Protein AF-A0A4P0XYN2-F1 (afdb_monomer_lite)

Sequence (133 aa):
MKIVFTAEHAGDLSAFHQLGELLVEGWALGKPKLSAGQLIELAHDAEVLVTSYDEVTDAVMAACPRLQVIACTRANPVNIDTQAAQARGIRVLYTPGRQCRCRRGADAWPDAQPGAPYSAIPCGAEAGGIHAG

Organism: Klebsiella pneumoniae (NCBI:txid573)

InterPro domains:
  IPR006139 D-isomer specific 2-hydroxyacid dehydrogenase, catalytic domain [PF00389] (28-97)

Foldseek 3Di:
DEEEEAADDDDDPVVVVVVHHYDYDHVPVPHHADALVVLLVRQQAPQEYEYAAHAAELVSCVSNLNHAEYEYADQDPPSHPVVSCVVSNHKYWYDHPPPPDPPPDPDDDDDPDPDDPDDDPDDPDDDGDTPDD

Secondary structure (DSSP, 8-state):
-EEEE-S--SS--HHHHHHSEEEE-GGGGTPPPPPHHHHHHHHTT-SEEEESS--B-HHHHHT-TT--EEEE-SSS-TTB-HHHHHHTTPEEEE-TTTT----------S---TT-SS----TT---------

Structure (mmCIF, N/CA/C/O backbone):
data_AF-A0A4P0XYN2-F1
#
_entry.id   AF-A0A4P0XYN2-F1
#
loop_
_atom_site.group_PDB
_atom_site.id
_atom_site.type_symbol
_atom_site.label_atom_id
_atom_site.label_alt_id
_atom_site.label_comp_id
_atom_site.label_asym_id
_atom_site.label_entity_id
_atom_site.label_seq_id
_atom_site.pdbx_PDB_ins_code
_atom_site.Cartn_x
_atom_site.Cartn_y
_atom_site.Cartn_z
_atom_site.occupancy
_atom_site.B_iso_or_equiv
_atom_site.auth_seq_id
_atom_site.auth_comp_id
_atom_site.auth_asym_id
_atom_site.auth_atom_id
_atom_site.pdbx_PDB_model_num
ATOM 1 N N . MET A 1 1 ? -12.039 -9.004 0.462 1.00 91.81 1 MET A N 1
ATOM 2 C CA . MET A 1 1 ? -10.747 -8.346 0.713 1.00 91.81 1 MET A CA 1
ATOM 3 C C . MET A 1 1 ? -10.661 -7.106 -0.156 1.00 91.81 1 MET A C 1
ATOM 5 O O . MET A 1 1 ? -10.933 -7.230 -1.345 1.00 91.81 1 MET A O 1
ATOM 9 N N . LYS A 1 2 ? -10.330 -5.943 0.414 1.00 97.00 2 LYS A N 1
ATOM 10 C CA . LYS A 1 2 ? -10.054 -4.721 -0.361 1.00 97.00 2 LYS A CA 1
ATOM 11 C C . LYS A 1 2 ? -8.550 -4.544 -0.559 1.00 97.00 2 LYS A C 1
ATOM 13 O O . LYS A 1 2 ? -7.788 -4.615 0.408 1.00 97.00 2 LYS A O 1
ATOM 18 N N . ILE A 1 3 ? -8.145 -4.322 -1.804 1.00 97.75 3 ILE A N 1
ATOM 19 C CA . ILE A 1 3 ? -6.757 -4.203 -2.244 1.00 97.75 3 ILE A CA 1
ATOM 20 C C . ILE A 1 3 ? -6.579 -2.832 -2.887 1.00 97.75 3 ILE A C 1
ATOM 22 O O . ILE A 1 3 ? -7.269 -2.505 -3.851 1.00 97.75 3 ILE A O 1
ATOM 26 N N . VAL A 1 4 ? -5.633 -2.048 -2.383 1.00 97.56 4 VAL A N 1
ATOM 27 C CA . VAL A 1 4 ? -5.217 -0.787 -3.004 1.00 97.56 4 VAL A CA 1
ATOM 28 C C . VAL A 1 4 ? -3.898 -1.014 -3.723 1.00 97.56 4 VAL A C 1
ATOM 30 O O . VAL A 1 4 ? -2.927 -1.477 -3.127 1.00 97.56 4 VAL A O 1
ATOM 33 N N . PHE A 1 5 ? -3.869 -0.700 -5.013 1.00 96.94 5 PHE A N 1
ATOM 34 C CA . PHE A 1 5 ? -2.731 -0.926 -5.888 1.00 96.94 5 PHE A CA 1
ATOM 35 C C . PHE A 1 5 ? -2.265 0.401 -6.478 1.00 96.94 5 PHE A C 1
ATOM 37 O O . PHE A 1 5 ? -2.921 0.984 -7.340 1.00 96.94 5 PHE A O 1
ATOM 44 N N . THR A 1 6 ? -1.116 0.875 -6.005 1.00 96.31 6 THR A N 1
ATOM 45 C CA . THR A 1 6 ? -0.493 2.118 -6.470 1.00 96.31 6 THR A CA 1
ATOM 46 C C . THR A 1 6 ? 0.833 1.896 -7.179 1.00 96.31 6 THR A C 1
ATOM 48 O O . THR A 1 6 ? 1.384 2.834 -7.745 1.00 96.31 6 THR A O 1
ATOM 51 N N . ALA A 1 7 ? 1.357 0.670 -7.154 1.00 93.38 7 ALA A N 1
ATOM 52 C CA . ALA A 1 7 ? 2.624 0.309 -7.769 1.00 93.38 7 ALA A CA 1
ATOM 53 C C . ALA A 1 7 ? 2.608 0.433 -9.303 1.00 93.38 7 ALA A C 1
ATOM 55 O O . ALA A 1 7 ? 1.595 0.196 -9.953 1.00 93.38 7 ALA A O 1
ATOM 56 N N . GLU A 1 8 ? 3.762 0.733 -9.899 1.00 90.81 8 GLU A N 1
ATOM 57 C CA . GLU A 1 8 ? 3.933 0.598 -11.350 1.00 90.81 8 GLU A CA 1
ATOM 58 C C . GLU A 1 8 ? 3.803 -0.880 -11.769 1.00 90.81 8 GLU A C 1
ATOM 60 O O . GLU A 1 8 ? 4.293 -1.779 -11.077 1.00 90.81 8 GLU A O 1
ATOM 65 N N . HIS A 1 9 ? 3.166 -1.149 -12.911 1.00 90.69 9 HIS A N 1
ATOM 66 C CA . HIS A 1 9 ? 3.036 -2.502 -13.453 1.00 90.69 9 HIS A CA 1
ATOM 67 C C . HIS A 1 9 ? 3.083 -2.503 -14.986 1.00 90.69 9 HIS A C 1
ATOM 69 O O . HIS A 1 9 ? 2.730 -1.523 -15.634 1.00 90.69 9 HIS A O 1
ATOM 75 N N . ALA A 1 10 ? 3.529 -3.620 -15.566 1.00 85.19 10 ALA A N 1
ATOM 76 C CA . ALA A 1 10 ? 3.516 -3.854 -17.016 1.00 85.19 10 ALA A CA 1
ATOM 77 C C . ALA A 1 10 ? 2.600 -5.024 -17.427 1.00 85.19 10 ALA A C 1
ATOM 79 O O . ALA A 1 10 ? 2.293 -5.181 -18.605 1.00 85.19 10 ALA A O 1
ATOM 80 N N . GLY A 1 11 ? 2.197 -5.863 -16.466 1.00 86.56 11 GLY A N 1
ATOM 81 C CA . GLY A 1 11 ? 1.309 -7.005 -16.680 1.00 86.56 11 GLY A CA 1
ATOM 82 C C . GLY A 1 11 ? -0.148 -6.695 -16.346 1.00 86.56 11 GLY A C 1
ATOM 83 O O . GLY A 1 11 ? -0.473 -5.601 -15.888 1.00 86.56 11 GLY A O 1
ATOM 84 N N . ASP A 1 12 ? -1.008 -7.684 -16.555 1.00 91.00 12 ASP A N 1
ATOM 85 C CA . ASP A 1 12 ? -2.421 -7.635 -16.181 1.00 91.00 12 ASP A CA 1
ATOM 86 C C . ASP A 1 12 ? -2.623 -7.820 -14.662 1.00 91.00 12 ASP A C 1
ATOM 88 O O . ASP A 1 12 ? -1.827 -8.470 -13.982 1.00 91.00 12 ASP A O 1
ATOM 92 N N . LEU A 1 13 ? -3.704 -7.243 -14.136 1.00 92.88 13 LEU A N 1
ATOM 93 C CA . LEU A 1 13 ? -4.094 -7.271 -12.726 1.00 92.88 13 LEU A CA 1
ATOM 94 C C . LEU A 1 13 ? -5.257 -8.241 -12.443 1.00 92.88 13 LEU A C 1
ATOM 96 O O . LEU A 1 13 ? -5.782 -8.250 -11.328 1.00 92.88 13 LEU A O 1
ATOM 100 N N . SER A 1 14 ? -5.662 -9.083 -13.403 1.00 91.81 14 SER A N 1
ATOM 101 C CA . SER A 1 14 ? -6.767 -10.048 -13.238 1.00 91.81 14 SER A CA 1
ATOM 102 C C . SER A 1 14 ? -6.655 -10.926 -11.991 1.00 91.81 14 SER A C 1
ATOM 104 O O . SER A 1 14 ? -7.662 -11.166 -11.327 1.00 91.81 14 SER A O 1
ATOM 106 N N . ALA A 1 15 ? -5.445 -11.350 -11.619 1.00 90.12 15 ALA A N 1
ATOM 107 C CA . ALA A 1 15 ? -5.222 -12.121 -10.397 1.00 90.12 15 ALA A CA 1
ATOM 108 C C . ALA A 1 15 ? -5.684 -11.364 -9.136 1.00 90.12 15 ALA A C 1
ATOM 110 O O . ALA A 1 15 ? -6.280 -11.961 -8.244 1.00 90.12 15 ALA A O 1
ATOM 111 N N . PHE A 1 16 ? -5.482 -10.045 -9.069 1.00 91.62 16 PHE A N 1
ATOM 112 C CA . PHE A 1 16 ? -5.936 -9.231 -7.939 1.00 91.62 16 PHE A CA 1
ATOM 11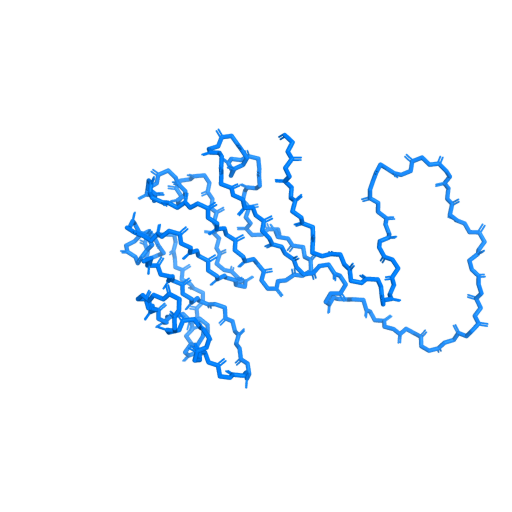3 C C . PHE A 1 16 ? -7.458 -9.058 -7.931 1.00 91.62 16 PHE A C 1
ATOM 115 O O . PHE A 1 16 ? -8.068 -9.142 -6.867 1.00 91.62 16 PHE A O 1
ATOM 122 N N . HIS A 1 17 ? -8.080 -8.905 -9.104 1.00 90.44 17 HIS A N 1
ATOM 123 C CA . HIS A 1 17 ? -9.542 -8.860 -9.227 1.00 90.44 17 HIS A CA 1
ATOM 124 C C . HIS A 1 17 ? -10.222 -10.157 -8.763 1.00 90.44 17 HIS A C 1
ATOM 126 O O . HIS A 1 17 ? -11.335 -10.117 -8.247 1.00 90.44 17 HIS A O 1
ATOM 132 N N . GLN A 1 18 ? -9.564 -11.309 -8.921 1.00 92.50 18 GLN A N 1
ATOM 133 C CA . GLN A 1 18 ? -10.082 -12.594 -8.435 1.00 92.50 18 GLN A CA 1
ATOM 134 C C . GLN A 1 18 ? -9.992 -12.730 -6.908 1.00 92.50 18 GLN A C 1
ATOM 136 O O . GLN A 1 18 ? -10.784 -13.455 -6.309 1.00 92.50 18 GLN A O 1
ATOM 141 N N . LEU A 1 19 ? -9.042 -12.038 -6.273 1.00 91.25 19 LEU A N 1
ATOM 142 C CA . LEU A 1 19 ? -8.836 -12.075 -4.823 1.00 91.25 19 LEU A CA 1
ATOM 143 C C . LEU A 1 19 ? -9.777 -11.133 -4.060 1.00 91.25 19 LEU A C 1
ATOM 145 O O . LEU A 1 19 ? -10.049 -11.358 -2.877 1.00 91.25 19 LEU A O 1
ATOM 149 N N . GLY A 1 20 ? -10.272 -10.075 -4.704 1.00 92.50 20 GLY A N 1
ATOM 150 C CA . GLY A 1 20 ? -11.205 -9.153 -4.074 1.00 92.50 20 GLY A CA 1
ATOM 151 C C . GLY A 1 20 ? -11.419 -7.844 -4.825 1.00 92.50 20 GLY A C 1
ATOM 152 O O . GLY A 1 20 ? -11.182 -7.730 -6.025 1.00 92.50 20 GLY A O 1
ATOM 153 N N . GLU A 1 21 ? -11.898 -6.847 -4.085 1.00 95.94 21 GLU A N 1
ATOM 154 C CA . GLU A 1 21 ? -12.125 -5.503 -4.602 1.00 95.94 21 GLU A CA 1
ATOM 155 C C . GLU A 1 21 ? -10.778 -4.809 -4.810 1.00 95.94 21 GLU A C 1
ATOM 157 O O . GLU A 1 21 ? -10.048 -4.555 -3.850 1.00 95.94 21 GLU A O 1
ATOM 162 N N . LEU A 1 22 ? -10.449 -4.524 -6.070 1.00 96.31 22 LEU A N 1
ATOM 163 C CA . LEU A 1 22 ? -9.208 -3.872 -6.462 1.00 96.31 22 LEU A CA 1
ATOM 164 C C . LEU A 1 22 ? -9.454 -2.398 -6.784 1.00 96.31 22 LEU A C 1
ATOM 166 O O . LEU A 1 22 ? -10.205 -2.078 -7.705 1.00 96.31 22 LEU A O 1
ATOM 170 N N . LEU A 1 23 ? -8.755 -1.518 -6.074 1.00 96.38 23 LEU A N 1
ATOM 171 C CA . LEU A 1 23 ? -8.681 -0.090 -6.353 1.00 96.38 23 LEU A CA 1
ATOM 172 C C . LEU A 1 23 ? -7.293 0.246 -6.904 1.00 96.38 23 LEU A C 1
ATOM 174 O O . LEU A 1 23 ? -6.292 0.040 -6.219 1.00 96.38 23 LEU A O 1
ATOM 178 N N . VAL A 1 24 ? -7.235 0.768 -8.128 1.00 95.62 24 VAL A N 1
ATOM 179 C CA . VAL A 1 24 ? -5.981 1.108 -8.818 1.00 95.62 24 VAL A CA 1
ATOM 180 C C . VAL A 1 24 ? -5.841 2.623 -8.904 1.00 95.62 24 VAL A C 1
ATOM 182 O O . VAL A 1 24 ? -6.728 3.285 -9.434 1.00 95.62 24 VAL A O 1
ATOM 185 N N . GLU A 1 25 ? -4.737 3.177 -8.402 1.00 94.75 25 GLU A N 1
ATOM 186 C CA . GLU A 1 25 ? -4.491 4.625 -8.382 1.00 94.75 25 GLU A CA 1
ATOM 187 C C . GLU A 1 25 ? -2.994 4.974 -8.481 1.00 94.75 25 GLU A C 1
ATOM 189 O O . GLU A 1 25 ? -2.135 4.098 -8.534 1.00 94.75 25 GLU A O 1
ATOM 194 N N . GLY A 1 26 ? -2.651 6.265 -8.527 1.00 93.00 26 GLY A N 1
ATOM 195 C CA . GLY A 1 26 ? -1.250 6.708 -8.453 1.00 93.00 26 GLY A CA 1
ATOM 196 C C . GLY A 1 26 ? -0.386 6.230 -9.631 1.00 93.00 26 GLY A C 1
ATOM 197 O O . GLY A 1 26 ? -0.797 6.324 -10.792 1.00 93.00 26 GLY A O 1
ATOM 198 N N . TRP A 1 27 ? 0.816 5.717 -9.340 1.00 90.69 27 TRP A N 1
ATOM 199 C CA . TRP A 1 27 ? 1.783 5.292 -10.365 1.00 90.69 27 TRP A CA 1
ATOM 200 C C . TRP A 1 27 ? 1.260 4.179 -11.273 1.00 90.69 27 TRP A C 1
ATOM 202 O O . TRP A 1 27 ? 1.645 4.132 -12.440 1.00 90.69 27 TRP A O 1
ATOM 212 N N . ALA A 1 28 ? 0.345 3.340 -10.785 1.00 90.38 28 ALA A N 1
ATOM 213 C CA . ALA A 1 28 ? -0.314 2.319 -11.597 1.00 90.38 28 ALA A CA 1
ATOM 214 C C . ALA A 1 28 ? -1.064 2.915 -12.806 1.00 90.38 28 ALA A C 1
ATOM 216 O O . ALA A 1 28 ? -1.155 2.289 -13.855 1.00 90.38 28 ALA A O 1
ATOM 217 N N . LEU A 1 29 ? -1.551 4.156 -12.682 1.00 90.94 29 LEU A N 1
ATOM 218 C CA . LEU A 1 29 ? -2.226 4.902 -13.749 1.00 90.94 29 LEU A CA 1
ATOM 219 C C . LEU A 1 29 ? -1.315 5.943 -14.427 1.00 90.94 29 LEU A C 1
ATOM 221 O O . LEU A 1 29 ? -1.800 6.796 -15.168 1.00 90.94 29 LEU A O 1
ATOM 225 N N . GLY A 1 30 ? -0.009 5.935 -14.139 1.00 88.50 30 GLY A N 1
ATOM 226 C CA . GLY A 1 30 ? 0.937 6.948 -14.619 1.00 88.50 30 GLY A CA 1
ATOM 227 C C . GLY A 1 30 ? 0.805 8.318 -13.938 1.00 88.50 30 GLY A C 1
ATOM 228 O O . GLY A 1 30 ? 1.336 9.308 -14.443 1.00 88.50 30 GLY A O 1
ATOM 229 N N . LYS A 1 31 ? 0.096 8.402 -12.803 1.00 89.69 31 LYS A N 1
ATOM 230 C CA . LYS A 1 31 ? 0.006 9.616 -11.974 1.00 89.69 31 LYS A CA 1
ATOM 231 C C . LYS A 1 31 ? 1.232 9.721 -11.047 1.00 89.69 31 LYS A C 1
ATOM 233 O O . LYS A 1 31 ? 1.888 8.712 -10.785 1.00 89.69 31 LYS A O 1
ATOM 238 N N . PRO A 1 32 ? 1.558 10.922 -10.528 1.00 89.69 32 PRO A N 1
ATOM 239 C CA . PRO A 1 32 ? 2.640 11.074 -9.559 1.00 89.69 32 PRO A CA 1
ATOM 240 C C . PRO A 1 32 ? 2.364 10.325 -8.245 1.00 89.69 32 PRO A C 1
ATOM 242 O O . PRO A 1 32 ? 1.243 9.896 -7.967 1.00 89.69 32 PRO A O 1
ATOM 245 N N . LYS A 1 33 ? 3.413 10.232 -7.418 1.00 90.75 33 LYS A N 1
ATOM 246 C CA . LYS A 1 33 ? 3.363 9.709 -6.044 1.00 90.75 33 LYS A CA 1
ATOM 247 C C . LYS A 1 33 ? 2.227 10.367 -5.257 1.00 90.75 33 LYS A C 1
ATOM 249 O O . LYS A 1 33 ? 2.089 11.591 -5.283 1.00 90.75 33 LYS A O 1
ATOM 254 N N . LEU A 1 34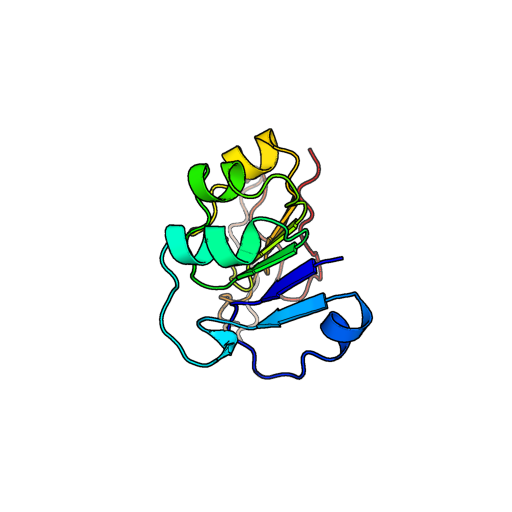 ? 1.464 9.559 -4.528 1.00 92.94 34 LEU A N 1
ATOM 255 C CA . LEU A 1 34 ? 0.377 10.051 -3.693 1.00 92.94 34 LEU A CA 1
ATOM 256 C C . LEU A 1 34 ? 0.930 10.701 -2.421 1.00 92.94 34 LEU A C 1
ATOM 258 O O . LEU A 1 34 ? 1.957 10.288 -1.873 1.00 92.94 34 LEU A O 1
ATOM 262 N N . SER A 1 35 ? 0.239 11.731 -1.935 1.00 95.38 35 SER A N 1
ATOM 263 C CA . SER A 1 35 ? 0.508 12.265 -0.599 1.00 95.38 35 SER A CA 1
ATOM 264 C C . SER A 1 35 ? 0.016 11.293 0.478 1.00 95.38 35 SER A C 1
ATOM 266 O O . SER A 1 35 ? -0.878 10.483 0.232 1.00 95.38 35 SER A O 1
ATOM 268 N N . ALA A 1 36 ? 0.551 11.408 1.696 1.00 93.25 36 ALA A N 1
ATOM 269 C CA . ALA A 1 36 ? 0.119 10.580 2.823 1.00 93.25 36 ALA A CA 1
ATOM 270 C C . ALA A 1 36 ? -1.398 10.680 3.073 1.00 93.25 36 ALA A C 1
ATOM 272 O O . ALA A 1 36 ? -2.040 9.666 3.309 1.00 93.25 36 ALA A O 1
ATOM 273 N N . GLY A 1 37 ? -1.984 11.879 2.957 1.00 94.56 37 GLY A N 1
ATOM 274 C CA . GLY A 1 37 ? -3.428 12.082 3.126 1.00 94.56 37 GLY A CA 1
ATOM 275 C C . GLY A 1 37 ? -4.258 11.349 2.071 1.00 94.56 37 GLY A C 1
ATOM 276 O O . GLY A 1 37 ? -5.175 10.617 2.420 1.00 94.56 37 GLY A O 1
ATOM 277 N N . GLN A 1 38 ? -3.881 11.461 0.795 1.00 95.75 38 GLN A N 1
ATOM 278 C CA . GLN A 1 38 ? -4.559 10.735 -0.287 1.00 95.75 38 GLN A CA 1
ATOM 279 C C . GLN A 1 38 ? -4.427 9.219 -0.123 1.00 95.75 38 GLN A C 1
ATOM 281 O O . GLN A 1 38 ? -5.382 8.483 -0.348 1.00 95.75 38 GLN A O 1
ATOM 286 N N . LEU A 1 39 ? -3.247 8.745 0.283 1.00 95.81 39 LEU A N 1
ATOM 287 C CA . LEU A 1 39 ? -3.023 7.324 0.520 1.00 95.81 39 LEU A CA 1
ATOM 288 C C . LEU A 1 39 ? -3.896 6.804 1.670 1.00 95.81 39 LEU A C 1
ATOM 290 O O . LEU A 1 39 ? -4.472 5.729 1.543 1.00 95.81 39 LEU A O 1
ATOM 294 N N . ILE A 1 40 ? -4.035 7.577 2.751 1.00 96.56 40 ILE A N 1
ATOM 295 C CA . ILE A 1 40 ? -4.931 7.260 3.868 1.00 96.56 40 ILE A CA 1
ATOM 296 C C . ILE A 1 40 ? -6.380 7.192 3.390 1.00 96.56 40 ILE A C 1
ATOM 298 O O . ILE A 1 40 ? -7.050 6.207 3.666 1.00 96.56 40 ILE A O 1
ATOM 302 N N . GLU A 1 41 ? -6.861 8.190 2.648 1.00 96.12 41 GLU A N 1
ATOM 303 C CA . GLU A 1 41 ? -8.242 8.199 2.143 1.00 96.12 41 GLU A CA 1
ATOM 304 C C . GLU A 1 41 ? -8.560 6.962 1.292 1.00 96.12 41 GLU A C 1
ATOM 306 O O . GLU A 1 41 ? -9.637 6.382 1.417 1.00 96.12 41 GLU A O 1
ATOM 31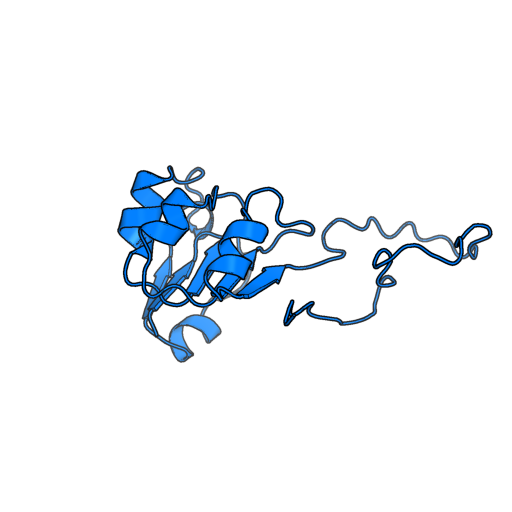1 N N . LEU A 1 42 ? -7.611 6.521 0.463 1.00 95.06 42 LEU A N 1
ATOM 312 C CA . LEU A 1 42 ? -7.779 5.346 -0.393 1.00 95.06 42 LEU A CA 1
ATOM 313 C C . LEU A 1 42 ? -7.666 4.024 0.381 1.00 95.06 42 LEU A C 1
ATOM 315 O O . LEU A 1 42 ? -8.394 3.076 0.079 1.00 95.06 42 LEU A O 1
ATOM 319 N N . ALA A 1 43 ? -6.736 3.943 1.340 1.00 95.38 43 ALA A N 1
ATOM 320 C CA . ALA A 1 43 ? -6.355 2.706 2.022 1.00 95.38 43 ALA A CA 1
ATOM 321 C C . ALA A 1 43 ? -6.968 2.524 3.421 1.00 95.38 43 ALA A C 1
ATOM 323 O O . ALA A 1 43 ? -6.750 1.480 4.034 1.00 95.38 43 ALA A O 1
ATOM 324 N N . HIS A 1 44 ? -7.755 3.484 3.917 1.00 95.62 44 HIS A N 1
ATOM 325 C CA . HIS A 1 44 ? -8.336 3.478 5.266 1.00 95.62 44 HIS A CA 1
ATOM 326 C C . HIS A 1 44 ? -9.029 2.149 5.625 1.00 95.62 44 HIS A C 1
ATOM 328 O O . HIS A 1 44 ? -8.846 1.593 6.708 1.00 95.62 44 HIS A O 1
ATOM 334 N N . ASP A 1 45 ? -9.824 1.613 4.705 1.00 95.75 45 ASP A N 1
ATOM 335 C CA . ASP A 1 45 ? -10.573 0.360 4.830 1.00 95.75 45 ASP A CA 1
ATOM 336 C C . ASP A 1 45 ? -9.934 -0.816 4.069 1.00 95.75 45 ASP A C 1
ATOM 338 O O . ASP A 1 45 ? -10.534 -1.894 3.998 1.00 95.75 45 ASP A O 1
ATOM 342 N N . ALA A 1 46 ? -8.736 -0.625 3.510 1.00 97.25 46 ALA A N 1
ATOM 343 C CA . ALA A 1 46 ? -8.015 -1.643 2.763 1.00 97.25 46 ALA A CA 1
ATOM 344 C C . ALA A 1 46 ? -7.351 -2.669 3.688 1.00 97.25 46 ALA A C 1
ATOM 346 O O . ALA A 1 46 ? -6.885 -2.359 4.782 1.00 97.25 46 ALA A O 1
ATOM 347 N N . GLU A 1 47 ? -7.284 -3.910 3.215 1.00 97.69 47 GLU A N 1
ATOM 348 C CA . GLU A 1 47 ? -6.589 -5.006 3.899 1.00 97.69 47 GLU A CA 1
ATOM 349 C C . GLU A 1 47 ? -5.175 -5.200 3.335 1.00 97.69 47 GLU A C 1
ATOM 351 O O . GLU A 1 47 ? -4.262 -5.623 4.048 1.00 97.69 47 GLU A O 1
ATOM 356 N N . VAL A 1 48 ? -4.988 -4.854 2.058 1.00 97.25 48 VAL A N 1
ATOM 357 C CA . VAL A 1 48 ? -3.726 -4.995 1.331 1.00 97.25 48 VAL A CA 1
ATOM 358 C C . VAL A 1 48 ? -3.390 -3.692 0.615 1.00 97.25 48 VAL A C 1
ATOM 360 O O . VAL A 1 48 ? -4.221 -3.152 -0.115 1.00 97.25 48 VAL A O 1
ATOM 363 N N . LEU A 1 49 ? -2.150 -3.232 0.775 1.00 97.44 49 LEU A N 1
ATOM 364 C CA . LEU A 1 49 ? -1.572 -2.126 0.014 1.00 97.44 49 LEU A CA 1
ATOM 365 C C . LEU A 1 49 ? -0.401 -2.632 -0.831 1.00 97.44 49 LEU A C 1
ATOM 367 O O . LEU A 1 49 ? 0.565 -3.172 -0.296 1.00 97.44 49 LEU A O 1
ATOM 371 N N . VAL A 1 50 ? -0.453 -2.419 -2.143 1.00 96.44 50 VAL A N 1
ATOM 372 C CA . VAL A 1 50 ? 0.651 -2.701 -3.069 1.00 96.44 50 VAL A CA 1
ATOM 373 C C . VAL A 1 50 ? 1.214 -1.380 -3.577 1.00 96.44 50 VAL A C 1
ATOM 375 O O . VAL A 1 50 ? 0.523 -0.649 -4.280 1.00 96.44 50 VAL A O 1
ATOM 378 N N . THR A 1 51 ? 2.466 -1.071 -3.240 1.00 95.38 51 THR A N 1
ATOM 379 C CA . THR A 1 51 ? 3.102 0.215 -3.567 1.00 95.38 51 THR A CA 1
ATOM 380 C C . THR A 1 51 ? 4.514 0.043 -4.129 1.00 95.38 51 THR A C 1
ATOM 382 O O . THR A 1 51 ? 5.193 -0.961 -3.907 1.00 95.38 51 THR A O 1
ATOM 385 N N . SER A 1 52 ? 4.974 1.052 -4.866 1.00 90.38 52 SER A N 1
ATOM 386 C CA . SER A 1 52 ? 6.367 1.176 -5.309 1.00 90.38 52 SER A CA 1
ATOM 387 C C . SER A 1 52 ? 7.069 2.343 -4.628 1.00 90.38 52 SER A C 1
ATOM 389 O O . SER A 1 52 ? 8.171 2.176 -4.109 1.00 90.38 52 SER A O 1
ATOM 391 N N . TYR A 1 53 ? 6.444 3.520 -4.625 1.00 91.25 53 TYR A N 1
ATOM 392 C CA . TYR A 1 53 ? 7.115 4.778 -4.291 1.00 91.25 53 TYR A CA 1
ATOM 393 C C . TYR A 1 53 ? 6.439 5.573 -3.175 1.00 91.25 53 TYR A C 1
ATOM 395 O O . TYR A 1 53 ? 7.065 6.490 -2.642 1.00 91.25 53 TYR A O 1
ATOM 403 N N . ASP A 1 54 ? 5.191 5.259 -2.825 1.00 93.56 54 ASP A N 1
ATOM 404 C CA . ASP A 1 54 ? 4.439 6.040 -1.843 1.00 93.56 54 ASP A CA 1
ATOM 405 C C . ASP A 1 54 ? 5.017 5.841 -0.441 1.00 93.56 54 ASP A C 1
ATOM 407 O O . ASP A 1 54 ? 5.498 4.761 -0.099 1.00 93.56 54 ASP A O 1
ATOM 411 N N . GLU A 1 55 ? 5.014 6.897 0.367 1.00 94.81 55 GLU A N 1
ATOM 412 C CA . GLU A 1 55 ? 5.546 6.833 1.728 1.00 94.81 55 GLU A CA 1
ATOM 413 C C . GLU A 1 55 ? 4.500 6.243 2.665 1.00 94.81 55 GLU A C 1
ATOM 415 O O . GLU A 1 55 ? 3.459 6.850 2.916 1.00 94.81 55 GLU A O 1
ATOM 420 N N . VAL A 1 56 ? 4.800 5.063 3.200 1.00 95.81 56 VAL A N 1
ATOM 421 C CA . VAL A 1 56 ? 3.957 4.365 4.169 1.00 95.81 56 VAL A CA 1
ATOM 422 C C . VAL A 1 56 ? 4.592 4.526 5.543 1.00 95.81 56 VAL A C 1
ATOM 424 O O . VAL A 1 56 ? 5.379 3.698 6.004 1.00 95.81 56 VAL A O 1
ATOM 427 N N . THR A 1 57 ? 4.299 5.660 6.166 1.00 96.25 57 THR A N 1
ATOM 428 C CA . THR A 1 57 ? 4.777 6.007 7.508 1.00 96.25 57 THR A CA 1
ATOM 429 C C . THR A 1 57 ? 3.885 5.397 8.588 1.00 96.25 57 THR A C 1
ATOM 431 O O . THR A 1 57 ? 2.777 4.933 8.305 1.00 96.25 57 THR A O 1
ATOM 434 N N . ASP A 1 58 ? 4.327 5.455 9.849 1.00 95.75 58 ASP A N 1
ATOM 435 C CA . ASP A 1 58 ? 3.501 5.063 10.998 1.00 95.75 58 ASP A CA 1
ATOM 436 C C . ASP A 1 58 ? 2.135 5.770 11.014 1.00 95.75 58 ASP A C 1
ATOM 438 O O . ASP A 1 58 ? 1.116 5.134 11.265 1.00 95.75 58 ASP A O 1
ATOM 442 N N . ALA A 1 59 ? 2.083 7.056 10.650 1.00 95.88 59 ALA A N 1
ATOM 443 C CA . ALA A 1 59 ? 0.835 7.817 10.590 1.00 95.88 59 ALA A CA 1
ATOM 444 C C . ALA A 1 59 ? -0.152 7.264 9.547 1.00 95.88 59 ALA A C 1
ATOM 446 O O . ALA A 1 59 ? -1.351 7.190 9.814 1.00 95.88 59 ALA A O 1
ATOM 447 N N . VAL A 1 60 ? 0.345 6.836 8.379 1.00 96.38 60 VAL A N 1
ATOM 448 C CA . VAL A 1 60 ? -0.493 6.205 7.346 1.00 96.38 60 VAL A CA 1
ATOM 449 C C . VAL A 1 60 ? -1.037 4.874 7.854 1.00 96.38 60 VAL A C 1
ATOM 451 O O . VAL A 1 60 ? -2.235 4.623 7.758 1.00 96.38 60 VAL A O 1
ATOM 454 N N . MET A 1 61 ? -0.180 4.042 8.450 1.00 96.81 61 MET A N 1
ATOM 455 C CA . MET A 1 61 ? -0.593 2.744 8.992 1.00 96.81 61 MET A CA 1
ATOM 456 C C . MET A 1 61 ? -1.560 2.881 10.172 1.00 96.81 61 MET A C 1
ATOM 458 O O . MET A 1 61 ? -2.503 2.104 10.282 1.00 96.81 61 MET A O 1
ATOM 462 N N . ALA A 1 62 ? -1.378 3.889 11.027 1.00 96.38 62 ALA A N 1
ATOM 463 C CA . ALA A 1 62 ? -2.283 4.185 12.134 1.00 96.38 62 ALA A CA 1
ATOM 464 C C . ALA A 1 62 ? -3.697 4.545 11.658 1.00 96.38 62 ALA A C 1
ATOM 466 O O . ALA A 1 62 ? -4.673 4.200 12.321 1.00 96.38 62 ALA A O 1
ATOM 467 N N . ALA A 1 63 ? -3.803 5.217 10.511 1.00 96.81 63 ALA A N 1
ATOM 468 C CA . ALA A 1 63 ? -5.076 5.606 9.919 1.00 96.81 63 ALA A CA 1
ATOM 469 C C . ALA A 1 63 ? -5.728 4.501 9.064 1.00 96.81 63 ALA A C 1
ATOM 471 O O . ALA A 1 63 ? -6.853 4.682 8.609 1.00 96.81 63 ALA A O 1
ATOM 472 N N . CYS A 1 64 ? -5.060 3.359 8.861 1.00 96.88 64 CYS A N 1
ATOM 473 C CA . CYS A 1 64 ? -5.574 2.223 8.089 1.00 96.88 64 CYS A CA 1
ATOM 474 C C . CYS A 1 64 ? -5.755 0.992 9.002 1.00 96.88 64 CYS A C 1
ATOM 476 O O . CYS A 1 64 ? -4.966 0.047 8.932 1.00 96.88 64 CYS A O 1
ATOM 478 N N . PRO A 1 65 ? -6.779 0.960 9.878 1.00 95.00 65 PRO A N 1
ATOM 479 C CA . PRO A 1 65 ? -6.909 -0.052 10.936 1.00 95.00 65 PRO A CA 1
ATOM 480 C C . PRO A 1 65 ? -7.135 -1.485 10.434 1.00 95.00 65 PRO A C 1
ATOM 482 O O . PRO A 1 65 ? -6.998 -2.433 11.204 1.00 95.00 65 PRO A O 1
ATOM 485 N N . ARG A 1 66 ? -7.518 -1.658 9.164 1.00 96.56 66 ARG A N 1
ATOM 486 C CA . ARG A 1 66 ? -7.751 -2.973 8.547 1.00 96.56 66 ARG A CA 1
ATOM 487 C C . ARG A 1 66 ? -6.539 -3.514 7.798 1.00 96.56 66 ARG A C 1
ATOM 489 O O . ARG A 1 66 ? -6.598 -4.653 7.339 1.00 96.56 66 ARG A O 1
ATOM 496 N N . LEU A 1 67 ? -5.472 -2.728 7.675 1.00 97.38 67 LEU A N 1
ATOM 497 C CA . LEU A 1 67 ? -4.309 -3.080 6.878 1.00 97.38 67 LEU A CA 1
ATOM 498 C C . LEU A 1 67 ? -3.574 -4.267 7.509 1.00 97.38 67 LEU A C 1
ATOM 500 O O . LEU A 1 67 ? -3.215 -4.235 8.681 1.00 97.38 67 LEU A O 1
ATOM 504 N N . GLN A 1 68 ? -3.349 -5.321 6.727 1.00 96.94 68 GLN A N 1
ATOM 505 C CA . GLN A 1 68 ? -2.681 -6.549 7.174 1.00 96.94 68 GLN A CA 1
ATOM 506 C C . GLN A 1 68 ? -1.398 -6.827 6.396 1.00 96.94 68 GLN A C 1
ATOM 508 O O . GLN A 1 68 ? -0.484 -7.470 6.919 1.00 96.94 68 GLN A O 1
ATOM 513 N N . VAL A 1 69 ? -1.333 -6.373 5.142 1.00 97.12 69 VAL A N 1
ATOM 514 C CA . VAL A 1 69 ? -0.206 -6.630 4.244 1.00 97.12 69 VAL A CA 1
ATOM 515 C C . VAL A 1 69 ? 0.161 -5.369 3.472 1.00 97.12 69 VAL A C 1
ATOM 517 O O . VAL A 1 69 ? -0.697 -4.716 2.879 1.00 97.12 69 VAL A O 1
ATOM 520 N N . ILE A 1 70 ? 1.458 -5.072 3.427 1.00 96.94 70 ILE A N 1
ATOM 521 C CA . ILE A 1 70 ? 2.053 -4.071 2.542 1.00 96.94 70 ILE A CA 1
ATOM 522 C C . ILE A 1 70 ? 3.039 -4.789 1.621 1.00 96.94 70 ILE A C 1
ATOM 524 O O . ILE A 1 70 ? 4.025 -5.356 2.086 1.00 96.94 70 ILE A O 1
ATOM 528 N N . ALA A 1 71 ? 2.799 -4.759 0.315 1.00 95.50 71 ALA A N 1
ATOM 529 C CA . ALA A 1 71 ? 3.707 -5.297 -0.689 1.00 95.50 71 ALA A CA 1
ATOM 530 C C . ALA A 1 71 ? 4.441 -4.157 -1.406 1.00 95.50 71 ALA A C 1
ATOM 532 O O . ALA A 1 71 ? 3.833 -3.340 -2.094 1.00 95.50 71 ALA A O 1
ATOM 533 N N . CYS A 1 72 ? 5.763 -4.115 -1.258 1.00 94.00 72 CYS A N 1
ATOM 534 C CA . CYS A 1 72 ? 6.645 -3.179 -1.938 1.00 94.00 72 CYS A CA 1
ATOM 535 C C . CYS A 1 72 ? 7.270 -3.840 -3.165 1.00 94.00 72 CYS A C 1
ATOM 537 O O . CYS A 1 72 ? 8.054 -4.781 -3.046 1.00 94.00 72 CYS A O 1
ATOM 539 N N . THR A 1 73 ? 7.010 -3.323 -4.363 1.00 90.56 73 THR A N 1
ATOM 540 C CA . THR A 1 73 ? 7.588 -3.904 -5.590 1.00 90.56 73 THR A CA 1
ATOM 541 C C . THR A 1 73 ? 9.065 -3.547 -5.797 1.00 90.56 73 THR A C 1
ATOM 543 O O . THR A 1 73 ? 9.644 -3.852 -6.838 1.00 90.56 73 THR A O 1
ATOM 546 N N . ARG A 1 74 ? 9.715 -2.902 -4.819 1.00 87.19 74 ARG A N 1
ATOM 547 C CA . ARG A 1 74 ? 11.133 -2.521 -4.872 1.00 87.19 74 ARG A CA 1
ATOM 548 C C . ARG A 1 74 ? 12.033 -3.526 -4.154 1.00 87.19 74 ARG A C 1
ATOM 550 O O . ARG A 1 74 ? 11.590 -4.307 -3.317 1.00 87.19 74 ARG A O 1
ATOM 557 N N . ALA A 1 75 ? 13.331 -3.452 -4.464 1.00 81.75 75 ALA A N 1
ATOM 558 C CA . ALA A 1 75 ? 14.351 -4.296 -3.836 1.00 81.75 75 ALA A CA 1
ATOM 559 C C . ALA A 1 75 ? 14.557 -4.021 -2.348 1.00 81.75 75 ALA A C 1
ATOM 561 O O . ALA A 1 75 ? 14.952 -4.928 -1.627 1.00 81.75 75 ALA A O 1
ATOM 562 N N . ASN A 1 76 ? 14.307 -2.787 -1.908 1.00 83.38 76 ASN A N 1
ATOM 563 C CA . ASN A 1 76 ? 14.378 -2.423 -0.505 1.00 83.38 76 ASN A CA 1
ATOM 564 C C . ASN A 1 76 ? 13.197 -1.501 -0.160 1.00 83.38 76 ASN A C 1
ATOM 566 O O . ASN A 1 76 ? 12.981 -0.517 -0.881 1.00 83.38 76 ASN A O 1
ATOM 570 N N . PRO A 1 77 ? 12.446 -1.772 0.919 1.00 87.81 77 PRO A N 1
ATOM 571 C CA . PRO A 1 77 ? 11.257 -1.009 1.286 1.00 87.81 77 PRO A CA 1
ATOM 572 C C . PRO A 1 77 ? 11.608 0.287 2.040 1.00 87.81 77 PRO A C 1
ATOM 574 O O . PRO A 1 77 ? 11.049 0.570 3.089 1.00 87.81 77 PRO A O 1
ATOM 577 N N . VAL A 1 78 ? 12.523 1.115 1.515 1.00 89.88 78 VAL A N 1
ATOM 578 C CA . VAL A 1 78 ? 12.989 2.343 2.213 1.00 89.88 78 VAL A CA 1
ATOM 579 C C . VAL A 1 78 ? 11.907 3.416 2.390 1.00 89.88 78 VAL A C 1
ATOM 581 O O . VAL A 1 78 ? 12.112 4.391 3.097 1.00 89.88 78 VAL A O 1
ATOM 584 N N . ASN A 1 79 ? 10.780 3.264 1.701 1.00 91.56 79 ASN A N 1
ATOM 585 C CA . ASN A 1 79 ? 9.610 4.137 1.774 1.00 91.56 79 ASN A CA 1
ATOM 586 C C . ASN A 1 79 ? 8.585 3.669 2.819 1.00 91.56 79 ASN A C 1
ATOM 588 O O . ASN A 1 79 ? 7.535 4.293 2.938 1.00 91.56 79 ASN A O 1
ATOM 592 N N . ILE A 1 80 ? 8.845 2.561 3.517 1.00 93.94 80 ILE A N 1
ATOM 593 C CA . ILE A 1 80 ? 7.918 1.946 4.466 1.00 93.94 80 ILE A CA 1
ATOM 594 C C . ILE A 1 80 ? 8.590 1.892 5.834 1.00 93.94 80 ILE A C 1
ATOM 596 O O . ILE A 1 80 ? 9.708 1.388 5.967 1.00 93.94 80 ILE A O 1
ATOM 600 N N . ASP A 1 81 ? 7.890 2.362 6.861 1.0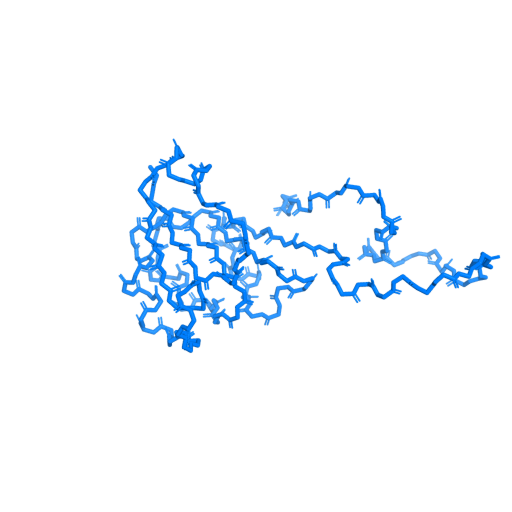0 94.38 81 ASP A N 1
ATOM 601 C CA . ASP A 1 81 ? 8.317 2.176 8.244 1.00 94.38 81 ASP A CA 1
ATOM 602 C C . ASP A 1 81 ? 8.061 0.726 8.685 1.00 94.38 81 ASP A C 1
ATOM 604 O O . ASP A 1 81 ? 6.998 0.359 9.187 1.00 94.38 81 ASP A O 1
ATOM 608 N N . THR A 1 82 ? 9.050 -0.130 8.435 1.00 92.50 82 THR A N 1
ATOM 609 C CA . THR A 1 82 ? 8.973 -1.567 8.744 1.00 92.50 82 THR A CA 1
ATOM 610 C C . THR A 1 82 ? 8.869 -1.865 10.241 1.00 92.50 82 THR A C 1
ATOM 612 O O . THR A 1 82 ? 8.250 -2.864 10.606 1.00 92.50 82 THR A O 1
ATOM 615 N N . GLN A 1 83 ? 9.413 -1.005 11.111 1.00 93.75 83 GLN A N 1
ATOM 616 C CA . GLN A 1 83 ? 9.324 -1.192 12.561 1.00 93.75 83 GLN A CA 1
ATOM 617 C C . GLN A 1 83 ? 7.905 -0.918 13.051 1.00 93.75 83 GLN A C 1
ATOM 619 O O . GLN A 1 83 ? 7.333 -1.728 13.782 1.00 93.75 83 GLN A O 1
ATOM 624 N N . ALA A 1 84 ? 7.305 0.182 12.595 1.00 94.00 84 ALA A N 1
ATOM 625 C CA . ALA A 1 84 ? 5.914 0.490 12.893 1.00 94.00 84 ALA A CA 1
ATOM 626 C C . ALA A 1 84 ? 4.953 -0.561 12.310 1.00 94.00 84 ALA A C 1
ATOM 628 O O . ALA A 1 84 ? 3.991 -0.950 12.974 1.00 94.00 84 ALA A O 1
ATOM 629 N N . ALA A 1 85 ? 5.236 -1.082 11.111 1.00 94.56 85 ALA A N 1
ATOM 630 C CA . ALA A 1 85 ? 4.459 -2.171 10.522 1.00 94.56 85 ALA A CA 1
ATOM 631 C C . ALA A 1 85 ? 4.502 -3.433 11.400 1.00 94.56 85 ALA A C 1
ATOM 633 O O . ALA A 1 85 ? 3.454 -3.983 11.741 1.00 94.56 85 ALA A O 1
ATOM 634 N N . GLN A 1 86 ? 5.698 -3.845 11.837 1.00 94.00 86 GLN A N 1
ATOM 635 C CA . GLN A 1 86 ? 5.877 -5.007 12.710 1.00 94.00 86 GLN A CA 1
ATOM 636 C C . GLN A 1 86 ? 5.160 -4.827 14.054 1.00 94.00 86 GLN A C 1
ATOM 638 O O . GLN A 1 86 ? 4.436 -5.724 14.481 1.00 94.00 86 GLN A O 1
ATOM 643 N N . ALA A 1 87 ? 5.287 -3.657 14.689 1.00 94.81 87 ALA A N 1
ATOM 644 C CA . ALA A 1 87 ? 4.625 -3.355 15.960 1.00 94.81 87 ALA A CA 1
ATOM 645 C C . ALA A 1 87 ? 3.089 -3.456 15.885 1.00 94.81 87 ALA A C 1
ATOM 647 O O . ALA A 1 87 ? 2.433 -3.751 16.883 1.00 94.81 87 ALA A O 1
ATOM 648 N N . ARG A 1 88 ? 2.514 -3.237 14.697 1.00 94.75 88 ARG A N 1
ATOM 649 C CA . ARG A 1 88 ? 1.071 -3.325 14.420 1.00 94.75 88 ARG A CA 1
ATOM 650 C C . ARG A 1 88 ? 0.633 -4.702 13.907 1.00 94.75 88 ARG A C 1
ATOM 652 O O . ARG A 1 88 ? -0.553 -4.906 13.668 1.00 94.75 88 ARG A O 1
ATOM 659 N N . GLY A 1 89 ? 1.563 -5.643 13.724 1.00 95.12 89 GLY A N 1
ATOM 660 C CA . GLY A 1 89 ? 1.286 -6.963 13.149 1.00 95.12 89 GLY A CA 1
ATOM 661 C C . GLY A 1 89 ? 1.040 -6.949 11.634 1.00 95.12 89 GLY A C 1
ATOM 662 O O . GLY A 1 89 ? 0.475 -7.902 11.094 1.00 95.12 89 GLY A O 1
ATOM 663 N N . ILE A 1 90 ? 1.457 -5.884 10.945 1.00 96.62 90 ILE A N 1
ATOM 664 C CA . ILE A 1 90 ? 1.328 -5.725 9.495 1.00 96.62 90 ILE A CA 1
ATOM 665 C C . ILE A 1 90 ? 2.531 -6.381 8.818 1.00 96.62 90 ILE A C 1
ATOM 667 O O . ILE A 1 90 ? 3.686 -6.092 9.129 1.00 96.62 90 ILE A O 1
ATOM 671 N N . ARG A 1 91 ? 2.267 -7.259 7.850 1.00 96.38 91 ARG A N 1
ATOM 672 C CA . ARG A 1 91 ? 3.310 -7.985 7.115 1.00 96.38 91 ARG A CA 1
ATOM 673 C C . ARG A 1 91 ? 3.826 -7.133 5.966 1.00 96.38 91 ARG A C 1
ATOM 675 O O . ARG A 1 91 ? 3.045 -6.723 5.110 1.00 96.38 91 ARG A O 1
ATOM 682 N N . VAL A 1 92 ? 5.138 -6.921 5.908 1.00 94.81 92 VAL A N 1
ATOM 683 C CA . VAL A 1 92 ? 5.786 -6.225 4.789 1.00 94.81 92 VAL A CA 1
ATOM 684 C C . VAL A 1 92 ? 6.463 -7.241 3.876 1.00 94.81 92 VAL A C 1
ATOM 686 O O . VAL A 1 92 ? 7.356 -7.970 4.301 1.00 94.81 92 VAL A O 1
ATOM 689 N N . LEU A 1 93 ? 6.039 -7.272 2.615 1.00 93.56 93 LEU A N 1
ATOM 690 C CA . LEU A 1 93 ? 6.625 -8.076 1.547 1.00 93.56 93 LEU A CA 1
ATOM 691 C C . LEU A 1 93 ? 7.411 -7.159 0.615 1.00 93.56 93 LEU A C 1
ATOM 693 O O . LEU A 1 93 ? 6.963 -6.058 0.302 1.00 93.56 93 LEU A O 1
ATOM 697 N N . TYR A 1 94 ? 8.570 -7.600 0.140 1.00 91.62 94 TYR A N 1
ATOM 698 C CA . TYR A 1 94 ? 9.344 -6.866 -0.859 1.00 91.62 94 TYR A CA 1
ATOM 699 C C . TYR A 1 94 ? 10.111 -7.822 -1.775 1.00 91.62 94 TYR A C 1
ATOM 701 O O . TYR A 1 94 ? 10.174 -9.020 -1.507 1.00 91.62 94 TYR A O 1
ATOM 709 N N . THR A 1 95 ? 10.649 -7.310 -2.888 1.00 85.56 95 THR A N 1
ATOM 710 C CA . THR A 1 95 ? 11.259 -8.140 -3.947 1.00 85.56 95 THR A CA 1
ATOM 711 C C . THR A 1 95 ? 12.787 -7.998 -3.957 1.00 85.56 95 THR A C 1
ATOM 713 O O . THR A 1 95 ? 13.318 -7.244 -4.785 1.00 85.56 95 THR A O 1
ATOM 716 N N . PRO A 1 96 ? 13.528 -8.669 -3.048 1.00 77.50 96 PRO A N 1
ATOM 717 C CA . PRO A 1 96 ? 14.986 -8.587 -3.015 1.00 77.50 96 PRO A CA 1
ATOM 718 C C . PRO A 1 96 ? 15.582 -8.999 -4.368 1.00 77.50 96 PRO A C 1
ATOM 720 O O . PRO A 1 96 ? 15.036 -9.831 -5.084 1.00 77.50 96 PRO A O 1
ATOM 723 N N . GLY A 1 97 ? 16.693 -8.375 -4.761 1.00 71.00 97 GLY A N 1
ATOM 724 C CA . GLY A 1 97 ? 17.327 -8.648 -6.055 1.00 71.00 97 GLY A CA 1
ATOM 725 C C . GLY A 1 97 ? 16.737 -7.896 -7.258 1.00 71.00 97 GLY A C 1
ATOM 726 O O . GLY A 1 97 ? 17.374 -7.869 -8.301 1.00 71.00 97 GLY A O 1
ATOM 727 N N . ARG A 1 98 ? 15.622 -7.151 -7.156 1.00 68.44 98 ARG A N 1
ATOM 728 C CA . ARG A 1 98 ? 15.141 -6.323 -8.298 1.00 68.44 98 ARG A CA 1
ATOM 729 C C . ARG A 1 98 ? 16.186 -5.319 -8.822 1.00 68.44 98 ARG A C 1
ATOM 731 O O . ARG A 1 98 ? 16.148 -4.939 -9.985 1.00 68.44 98 ARG A O 1
ATOM 738 N N . GLN A 1 99 ? 17.126 -4.904 -7.972 1.00 55.91 99 GLN A N 1
ATOM 739 C CA . GLN A 1 99 ? 18.217 -3.987 -8.324 1.00 55.91 99 GLN A CA 1
ATOM 740 C C . GLN A 1 99 ? 19.562 -4.700 -8.559 1.00 55.91 99 GLN A C 1
ATOM 742 O O . GLN A 1 99 ? 20.572 -4.027 -8.776 1.00 55.91 99 GLN A O 1
ATOM 747 N N . CYS A 1 100 ? 19.633 -6.039 -8.497 1.00 51.50 100 CYS A N 1
ATOM 748 C CA . CYS A 1 100 ? 20.901 -6.725 -8.723 1.00 51.50 100 CYS A CA 1
ATOM 749 C C . CYS A 1 100 ? 21.243 -6.706 -10.216 1.00 51.50 100 CYS A C 1
ATOM 751 O O . CYS A 1 100 ? 20.642 -7.391 -11.043 1.00 51.50 100 CYS A O 1
ATOM 753 N N . ARG A 1 101 ? 22.245 -5.899 -10.572 1.00 46.16 101 ARG A N 1
ATOM 754 C CA . ARG A 1 101 ? 22.858 -5.931 -11.896 1.00 46.16 101 ARG A CA 1
ATOM 755 C C . ARG A 1 101 ? 23.607 -7.258 -12.013 1.00 46.16 101 ARG A C 1
ATOM 757 O O . ARG A 1 101 ? 24.682 -7.407 -11.438 1.00 46.16 101 ARG A O 1
ATOM 764 N N . CYS A 1 102 ? 23.050 -8.225 -12.739 1.00 42.81 102 CYS A N 1
ATOM 765 C CA . CYS A 1 102 ? 23.775 -9.436 -13.100 1.00 42.81 102 CYS A CA 1
ATOM 766 C C . CYS A 1 102 ? 24.957 -9.047 -14.001 1.00 42.81 102 CYS A C 1
ATOM 768 O O . CYS A 1 102 ? 24.833 -8.858 -15.212 1.00 42.81 102 CYS A O 1
ATOM 770 N N . ARG A 1 103 ? 26.139 -8.868 -13.406 1.00 39.06 103 ARG A N 1
ATOM 771 C CA . ARG A 1 103 ? 27.377 -8.788 -14.175 1.00 39.06 103 ARG A CA 1
ATOM 772 C C . ARG A 1 103 ? 27.634 -10.207 -14.680 1.00 39.06 103 ARG A C 1
ATOM 774 O O . ARG A 1 103 ? 27.983 -11.076 -13.891 1.00 39.06 103 ARG A O 1
ATOM 781 N N . ARG A 1 104 ? 27.380 -10.478 -15.966 1.00 37.84 104 ARG A N 1
ATOM 782 C CA . ARG A 1 104 ? 27.813 -11.744 -16.580 1.00 37.84 104 ARG A CA 1
ATOM 783 C C . ARG A 1 104 ? 29.337 -11.803 -16.453 1.00 37.84 104 ARG A C 1
ATOM 785 O O . ARG A 1 104 ? 30.021 -10.969 -17.036 1.00 37.84 104 ARG A O 1
ATOM 792 N N . GLY A 1 105 ? 29.838 -12.740 -15.661 1.00 38.59 105 GLY A N 1
ATOM 793 C CA . GLY A 1 105 ? 31.263 -12.962 -15.438 1.00 38.59 105 GLY A CA 1
ATOM 794 C C . GLY A 1 105 ? 31.434 -14.085 -14.429 1.00 38.59 105 GLY A C 1
ATOM 795 O O . GLY A 1 105 ? 30.982 -13.971 -13.294 1.00 38.59 105 GLY A O 1
ATOM 796 N N . ALA A 1 106 ? 31.988 -15.200 -14.886 1.00 41.34 106 ALA A N 1
ATOM 797 C CA . ALA A 1 106 ? 32.148 -16.427 -14.131 1.00 41.34 106 ALA A CA 1
ATOM 798 C C . ALA A 1 106 ? 33.405 -16.366 -13.256 1.00 41.34 106 ALA A C 1
ATOM 800 O O . ALA A 1 106 ? 34.342 -17.090 -13.532 1.00 41.34 106 ALA A O 1
ATOM 801 N N . ASP A 1 107 ? 33.421 -15.536 -12.213 1.00 39.44 107 ASP A N 1
ATOM 802 C CA . ASP A 1 107 ? 34.513 -15.530 -11.234 1.00 39.44 107 ASP A CA 1
ATOM 803 C C . ASP A 1 107 ? 33.921 -15.513 -9.822 1.00 39.44 107 ASP A C 1
ATOM 805 O O . ASP A 1 107 ? 33.217 -14.587 -9.413 1.00 39.44 107 ASP A O 1
ATOM 809 N N . ALA A 1 108 ? 34.149 -16.614 -9.113 1.00 42.59 108 ALA A N 1
ATOM 810 C CA . ALA A 1 108 ? 33.648 -16.874 -7.780 1.00 42.59 108 ALA A CA 1
ATOM 811 C C . ALA A 1 108 ? 34.341 -16.005 -6.711 1.00 42.59 108 ALA A C 1
ATOM 813 O O . ALA A 1 108 ? 35.521 -15.677 -6.789 1.00 42.59 108 ALA A O 1
ATOM 814 N N . TRP A 1 109 ? 33.540 -15.673 -5.705 1.00 40.22 109 TRP A N 1
ATOM 815 C CA . TRP A 1 109 ? 33.776 -14.899 -4.489 1.00 40.22 109 TRP A CA 1
ATOM 816 C C . TRP A 1 109 ? 35.061 -15.230 -3.699 1.00 40.22 109 TRP A C 1
ATOM 818 O O . TRP A 1 109 ? 35.243 -16.397 -3.357 1.00 40.22 109 TRP A O 1
ATOM 828 N N . PRO A 1 110 ? 35.858 -14.228 -3.260 1.00 38.72 110 PRO A N 1
ATOM 829 C CA . PRO A 1 110 ? 36.844 -14.431 -2.196 1.00 38.72 110 PRO A CA 1
ATOM 830 C C . PRO A 1 110 ? 36.399 -13.958 -0.795 1.00 38.72 110 PRO A C 1
ATOM 832 O O . PRO A 1 110 ? 36.951 -14.449 0.181 1.00 38.72 110 PRO A O 1
ATOM 835 N N . ASP A 1 111 ? 35.392 -13.081 -0.651 1.00 41.59 111 ASP A N 1
ATOM 836 C CA . ASP A 1 111 ? 35.197 -12.322 0.608 1.00 41.59 111 ASP A CA 1
ATOM 837 C C . ASP A 1 111 ? 33.785 -12.394 1.227 1.00 41.59 111 ASP A C 1
ATOM 839 O O . ASP A 1 111 ? 33.243 -11.401 1.716 1.00 41.59 111 ASP A O 1
ATOM 843 N N . ALA A 1 112 ? 33.158 -13.572 1.255 1.00 43.53 112 ALA A N 1
ATOM 844 C CA . ALA A 1 112 ? 31.984 -13.766 2.111 1.00 43.53 112 ALA A CA 1
ATOM 845 C C . ALA A 1 112 ? 32.437 -13.912 3.579 1.00 43.53 112 ALA A C 1
ATOM 847 O O . ALA A 1 112 ? 32.857 -14.989 4.000 1.00 43.53 112 ALA A O 1
ATOM 848 N N . GLN A 1 113 ? 32.384 -12.829 4.365 1.00 36.34 113 GLN A N 1
ATOM 849 C CA . GLN A 1 113 ? 32.693 -12.900 5.797 1.00 36.34 113 GLN A CA 1
ATOM 850 C C . GLN A 1 113 ? 31.617 -13.697 6.563 1.00 36.34 113 GLN A C 1
ATOM 852 O O . GLN A 1 113 ? 30.425 -13.408 6.412 1.00 36.34 113 GLN A O 1
ATOM 857 N N . PRO A 1 114 ? 31.996 -14.665 7.422 1.00 33.56 114 PRO A N 1
ATOM 858 C CA . PRO A 1 114 ? 31.040 -15.380 8.257 1.00 33.56 114 PRO A CA 1
ATOM 859 C C . PRO A 1 114 ? 30.543 -14.452 9.373 1.00 33.56 114 PRO A C 1
ATOM 861 O O . PRO A 1 114 ? 31.318 -14.067 10.245 1.00 33.56 114 PRO A O 1
ATOM 864 N N . GLY A 1 115 ? 29.255 -14.093 9.350 1.00 38.22 115 GLY A N 1
ATOM 865 C CA . GLY A 1 115 ? 28.612 -13.342 10.440 1.00 38.22 115 GLY A CA 1
ATOM 866 C C . GLY A 1 115 ? 27.659 -12.212 10.038 1.00 38.22 115 GLY A C 1
ATOM 867 O O . GLY A 1 115 ? 27.097 -11.574 10.924 1.00 38.22 115 GLY A O 1
ATOM 868 N N . ALA A 1 116 ? 27.437 -11.945 8.746 1.00 39.19 116 ALA A N 1
ATOM 869 C CA . ALA A 1 116 ? 26.415 -10.981 8.328 1.00 39.19 116 ALA A CA 1
ATOM 870 C C . ALA A 1 116 ? 25.009 -11.537 8.644 1.00 39.19 116 ALA A C 1
ATOM 872 O O . ALA A 1 116 ? 24.671 -12.602 8.123 1.00 39.19 116 ALA A O 1
ATOM 873 N N . PRO A 1 117 ? 24.184 -10.868 9.479 1.00 36.22 117 PRO A N 1
ATOM 874 C CA . PRO A 1 117 ? 22.988 -11.499 10.026 1.00 36.22 117 PRO A CA 1
ATOM 875 C C . PRO A 1 117 ? 21.963 -11.886 8.958 1.00 36.22 117 PRO A C 1
ATOM 877 O O . PRO A 1 117 ? 21.385 -12.948 9.087 1.00 36.22 117 PRO A O 1
ATOM 880 N N . TYR A 1 118 ? 21.782 -11.128 7.878 1.00 41.91 118 TYR A N 1
ATOM 881 C CA . TYR A 1 118 ? 20.962 -11.521 6.723 1.00 41.91 118 TYR A CA 1
ATOM 882 C C . TYR A 1 118 ? 21.335 -10.607 5.550 1.00 41.91 118 TYR A C 1
ATOM 884 O O . TYR A 1 118 ? 20.717 -9.566 5.351 1.00 41.91 118 TYR A O 1
ATOM 892 N N . SER A 1 119 ? 22.375 -10.930 4.778 1.00 49.81 119 SER A N 1
ATOM 893 C CA . SER A 1 119 ? 22.638 -10.188 3.535 1.00 49.81 119 SER A CA 1
ATOM 894 C C . SER A 1 119 ? 23.426 -11.009 2.521 1.00 49.81 119 SER A C 1
ATOM 896 O O . SER A 1 119 ? 24.645 -10.913 2.450 1.00 49.81 119 SER A O 1
ATOM 898 N N . ALA A 1 120 ? 22.712 -11.820 1.744 1.00 42.16 120 ALA A N 1
ATOM 899 C CA . ALA A 1 120 ? 22.993 -12.121 0.336 1.00 42.16 120 ALA A CA 1
ATOM 900 C C . ALA A 1 120 ? 22.135 -13.323 -0.064 1.00 42.16 120 ALA A C 1
ATOM 902 O O . ALA A 1 120 ? 22.592 -14.462 -0.049 1.00 42.16 120 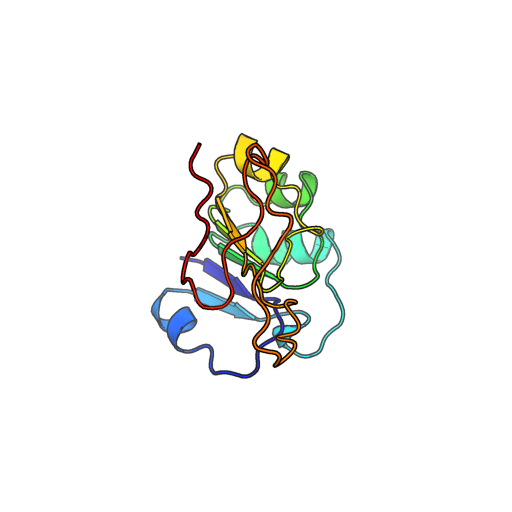ALA A O 1
ATOM 903 N N . ILE A 1 121 ? 20.871 -13.078 -0.414 1.00 44.03 121 ILE A N 1
ATOM 904 C CA . ILE A 1 121 ? 20.119 -14.081 -1.169 1.00 44.03 121 ILE A CA 1
ATOM 905 C C . ILE A 1 121 ? 20.775 -14.125 -2.558 1.00 44.03 121 ILE A C 1
ATOM 907 O O . ILE A 1 121 ? 20.854 -13.076 -3.211 1.00 44.03 121 ILE A O 1
ATOM 911 N N . PRO A 1 122 ? 21.327 -15.271 -2.993 1.00 36.94 122 PRO A N 1
ATOM 912 C CA . PRO A 1 122 ? 22.042 -15.350 -4.255 1.00 36.94 122 PRO A CA 1
ATOM 913 C C . PRO A 1 122 ? 21.086 -15.105 -5.424 1.00 36.94 122 PRO A C 1
ATOM 915 O O . PRO A 1 122 ? 19.902 -15.440 -5.377 1.00 36.94 122 PRO A O 1
ATOM 918 N N . CYS A 1 123 ? 21.625 -14.517 -6.491 1.00 39.31 123 CYS A N 1
ATOM 919 C CA . CYS A 1 123 ? 20.928 -14.331 -7.759 1.00 39.31 123 CYS A CA 1
ATOM 920 C C . CYS A 1 123 ? 20.343 -15.677 -8.225 1.00 39.31 123 CYS A C 1
ATOM 922 O O . CYS A 1 123 ? 21.099 -16.600 -8.521 1.00 39.31 123 CYS A O 1
ATOM 924 N N . GLY A 1 124 ? 19.012 -15.784 -8.254 1.00 40.16 124 GLY A N 1
ATOM 925 C CA . GLY A 1 124 ? 18.291 -16.997 -8.657 1.00 40.16 124 GLY A CA 1
ATOM 926 C C . GLY A 1 124 ? 17.731 -17.863 -7.523 1.00 40.16 124 GLY A C 1
ATOM 927 O O . GLY A 1 124 ? 17.084 -18.860 -7.824 1.00 40.16 124 GLY A O 1
ATOM 928 N N . ALA A 1 125 ? 17.918 -17.509 -6.247 1.00 39.16 125 ALA A N 1
ATOM 929 C CA . ALA A 1 125 ? 17.176 -18.149 -5.161 1.00 39.16 125 ALA A CA 1
ATOM 930 C C . ALA A 1 125 ? 15.832 -17.435 -4.957 1.00 39.16 125 ALA A C 1
ATOM 932 O O . ALA A 1 125 ? 15.781 -16.299 -4.484 1.00 39.16 125 ALA A O 1
ATOM 933 N N . GLU A 1 126 ? 14.740 -18.103 -5.329 1.00 43.34 126 GLU A N 1
ATOM 934 C CA . GLU A 1 126 ? 13.398 -17.715 -4.909 1.00 43.34 126 GLU A CA 1
ATOM 935 C C . GLU A 1 126 ? 13.329 -17.76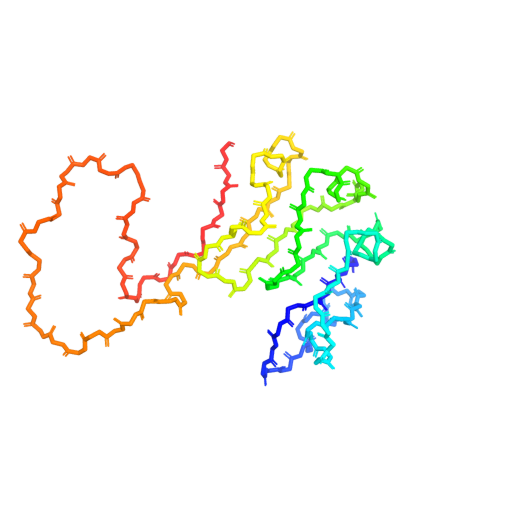8 -3.380 1.00 43.34 126 GLU A C 1
ATOM 937 O O . GLU A 1 126 ? 13.376 -18.832 -2.769 1.00 43.34 126 GLU A O 1
ATOM 942 N N . ALA A 1 127 ? 13.230 -16.606 -2.748 1.00 40.06 127 ALA A N 1
ATOM 943 C CA . ALA A 1 127 ? 12.814 -16.504 -1.362 1.00 40.06 127 ALA A CA 1
ATOM 944 C C . ALA A 1 127 ? 12.048 -15.193 -1.208 1.00 40.06 127 ALA A C 1
ATOM 946 O O . ALA A 1 127 ? 12.624 -14.124 -0.993 1.00 40.06 127 ALA A O 1
ATOM 947 N N . GLY A 1 128 ? 10.723 -15.286 -1.350 1.00 36.09 128 GLY A N 1
ATOM 948 C CA . GLY A 1 128 ? 9.822 -14.293 -0.786 1.00 36.09 128 GLY A CA 1
ATOM 949 C C . GLY A 1 128 ? 10.112 -14.198 0.708 1.00 36.09 128 GLY A C 1
ATOM 950 O O . GLY A 1 128 ? 9.834 -15.129 1.462 1.00 36.09 128 GLY A O 1
ATOM 951 N N . GLY A 1 129 ? 10.737 -13.099 1.123 1.00 39.59 129 GLY A N 1
ATOM 952 C CA . GLY A 1 129 ? 10.980 -12.818 2.528 1.00 39.59 129 GLY A CA 1
ATOM 953 C C . GLY A 1 129 ? 9.659 -12.469 3.200 1.00 39.59 129 GLY A C 1
ATOM 954 O O . GLY A 1 129 ? 9.131 -11.379 2.999 1.00 39.59 129 GLY A O 1
ATOM 955 N N . ILE A 1 130 ? 9.121 -13.400 3.985 1.00 37.09 130 ILE A N 1
ATOM 956 C CA . ILE A 1 130 ? 8.043 -13.137 4.937 1.00 37.09 130 ILE A CA 1
ATOM 957 C C . ILE A 1 130 ? 8.740 -12.844 6.265 1.00 37.09 130 ILE A C 1
ATOM 959 O O . ILE A 1 130 ? 9.297 -13.753 6.879 1.00 37.09 130 ILE A O 1
ATOM 963 N N . HIS A 1 131 ? 8.747 -11.590 6.717 1.00 35.31 131 HIS A N 1
ATOM 964 C CA . HIS A 1 131 ? 9.145 -11.304 8.095 1.00 35.31 131 HIS A CA 1
ATOM 965 C C . HIS A 1 131 ? 8.019 -11.762 9.030 1.00 35.31 131 HIS A C 1
ATOM 967 O O . HIS A 1 131 ? 7.020 -11.070 9.211 1.00 35.31 131 HIS A O 1
ATOM 973 N N . ALA A 1 132 ? 8.176 -12.964 9.581 1.00 35.25 132 ALA A N 1
ATOM 974 C CA . ALA A 1 132 ? 7.462 -13.445 10.753 1.00 35.25 132 ALA A CA 1
ATOM 975 C C . ALA A 1 132 ? 8.495 -13.601 11.876 1.00 35.25 132 ALA A C 1
ATOM 977 O O . ALA A 1 132 ? 9.404 -14.424 11.770 1.00 35.25 132 ALA A O 1
ATOM 978 N N . GLY A 1 133 ? 8.381 -12.765 12.903 1.00 31.39 133 GLY A N 1
ATOM 979 C CA . GLY A 1 133 ? 9.234 -12.754 14.086 1.00 31.39 133 GLY A CA 1
ATOM 980 C C . GLY A 1 133 ? 8.611 -11.879 15.152 1.00 31.39 133 GLY A C 1
ATOM 981 O O . GLY A 1 133 ? 8.409 -10.679 14.850 1.00 31.39 133 GLY A O 1
#

pLDDT: mean 79.13, std 23.66, range [31.39, 97.75]

Radius of gyration: 16.69 Å; chains: 1; bounding box: 49×30×33 Å